Protein AF-A0A0C3NGX3-F1 (afdb_monomer_lite)

Radius of gyration: 18.32 Å; chains: 1; bounding box: 45×27×48 Å

Sequence (93 aa):
HFLYDQLNPHADIPGDHAQLDACSPFQGKVCVFNSAVVTYFAPSDQSGIKGMHRKIICVRPSWHGGPPWYDCMYVVKGGVEGDGFQSLMVARV

Organism: NCBI:txid870435

Secondary structure (DSSP, 8-state):
-HHHHHH-TT-SS-GGGS-GGGSPP--SPPPP-SEEEEEEE-TTS--SGGGEEEEEEEEESSSTTSS-EESEEEEE-SS--SSGGGGEEEEE-

pLDDT: mean 79.69, std 7.97, range [56.84, 89.12]

Structure (mmCIF, N/CA/C/O backbone):
data_AF-A0A0C3NGX3-F1
#
_entry.id   AF-A0A0C3NGX3-F1
#
loop_
_atom_site.group_PDB
_atom_site.id
_atom_site.type_symbol
_atom_site.label_atom_id
_atom_site.label_alt_id
_atom_site.label_comp_id
_atom_site.label_asym_id
_atom_site.label_entity_id
_atom_site.label_seq_id
_atom_site.pdbx_PDB_ins_code
_atom_site.Cartn_x
_atom_site.Cartn_y
_atom_site.Cartn_z
_atom_site.occupancy
_atom_site.B_iso_or_equiv
_atom_site.auth_seq_id
_atom_site.auth_comp_id
_atom_site.auth_asym_id
_atom_site.auth_atom_id
_atom_site.pdbx_PDB_model_num
ATOM 1 N N . HIS A 1 1 ? 10.570 2.403 -10.407 1.00 61.38 1 HIS A N 1
ATOM 2 C CA . HIS A 1 1 ? 11.149 1.109 -10.816 1.00 61.38 1 HIS A CA 1
ATOM 3 C C . HIS A 1 1 ? 11.611 0.258 -9.620 1.00 61.38 1 HIS A C 1
ATOM 5 O O . HIS A 1 1 ? 12.609 -0.447 -9.672 1.00 61.38 1 HIS A O 1
ATOM 11 N N . PHE A 1 2 ? 10.821 0.251 -8.543 1.00 71.44 2 PHE A N 1
ATOM 12 C CA . PHE A 1 2 ? 11.242 -0.202 -7.215 1.00 71.44 2 PHE A CA 1
ATOM 13 C C . PHE A 1 2 ? 11.809 -1.635 -7.145 1.00 71.44 2 PHE A C 1
ATOM 15 O O . PHE A 1 2 ? 12.845 -1.862 -6.531 1.00 71.44 2 PHE A O 1
ATOM 22 N N . LEU A 1 3 ? 11.162 -2.606 -7.798 1.00 76.06 3 LEU A N 1
ATOM 23 C CA . LEU A 1 3 ? 11.629 -3.999 -7.782 1.00 76.06 3 LEU A CA 1
ATOM 24 C C . LEU A 1 3 ? 12.965 -4.189 -8.514 1.00 76.06 3 LEU A C 1
ATOM 26 O O . LEU A 1 3 ? 13.741 -5.059 -8.133 1.00 76.06 3 LEU A O 1
ATOM 30 N N . TYR A 1 4 ? 13.245 -3.385 -9.544 1.00 82.25 4 TYR A N 1
ATOM 31 C CA . TYR A 1 4 ? 14.510 -3.457 -10.275 1.00 82.25 4 TYR A CA 1
ATOM 32 C C . TYR A 1 4 ? 15.682 -3.061 -9.374 1.00 82.25 4 TYR A C 1
ATOM 34 O O . TYR A 1 4 ? 16.684 -3.773 -9.343 1.00 82.25 4 TYR A O 1
ATOM 42 N N . ASP A 1 5 ? 15.517 -1.982 -8.603 1.00 81.94 5 ASP A N 1
ATOM 43 C CA . ASP A 1 5 ? 16.529 -1.486 -7.663 1.00 81.94 5 ASP A CA 1
ATOM 44 C C . ASP A 1 5 ? 16.811 -2.493 -6.543 1.00 81.94 5 ASP A C 1
ATOM 46 O O . ASP A 1 5 ? 17.959 -2.706 -6.164 1.00 81.94 5 ASP A O 1
ATOM 50 N N . GLN A 1 6 ? 15.771 -3.173 -6.047 1.00 79.06 6 GLN A N 1
ATOM 51 C CA . GLN A 1 6 ? 15.935 -4.213 -5.027 1.00 79.06 6 GLN A CA 1
ATOM 52 C C . GLN A 1 6 ? 16.628 -5.476 -5.556 1.00 79.06 6 GLN A C 1
ATOM 54 O O . GLN A 1 6 ? 17.376 -6.117 -4.820 1.00 79.06 6 GLN A O 1
ATOM 59 N N . LEU A 1 7 ? 16.361 -5.866 -6.807 1.00 80.69 7 LEU A N 1
ATOM 60 C CA . LEU A 1 7 ? 16.927 -7.080 -7.405 1.00 80.69 7 LEU A CA 1
ATOM 61 C C . LEU A 1 7 ? 18.339 -6.868 -7.965 1.00 80.69 7 LEU A C 1
ATOM 63 O O . LEU A 1 7 ? 19.082 -7.840 -8.096 1.00 80.69 7 LEU A O 1
ATOM 67 N N . ASN A 1 8 ? 18.718 -5.625 -8.275 1.00 84.00 8 ASN A N 1
ATOM 68 C CA . ASN A 1 8 ? 20.009 -5.282 -8.869 1.00 84.00 8 ASN A CA 1
ATOM 69 C C . ASN A 1 8 ? 20.715 -4.166 -8.070 1.00 84.00 8 ASN A C 1
ATOM 71 O O . ASN A 1 8 ? 20.938 -3.078 -8.602 1.00 84.00 8 ASN A O 1
ATOM 75 N N . PRO A 1 9 ? 21.128 -4.422 -6.813 1.00 82.81 9 PRO A N 1
ATOM 76 C CA . PRO A 1 9 ? 21.721 -3.402 -5.936 1.00 82.81 9 PRO A CA 1
ATOM 77 C C . PRO A 1 9 ? 23.076 -2.856 -6.421 1.00 82.81 9 PRO A C 1
ATOM 79 O O . PRO A 1 9 ? 23.582 -1.878 -5.879 1.00 82.81 9 PRO A O 1
ATOM 82 N N . HIS A 1 10 ? 23.682 -3.493 -7.425 1.00 86.31 10 HIS A N 1
ATOM 83 C CA . HIS A 1 10 ? 24.955 -3.095 -8.031 1.00 86.31 10 HIS A CA 1
ATOM 84 C C . HIS A 1 10 ? 24.809 -2.681 -9.498 1.00 86.31 10 HIS A C 1
ATOM 86 O O . HIS A 1 10 ? 25.807 -2.621 -10.211 1.00 86.31 10 HIS A O 1
ATOM 92 N N . ALA A 1 11 ? 23.585 -2.452 -9.981 1.00 84.00 11 ALA A N 1
ATOM 93 C CA . ALA A 1 11 ? 23.395 -1.959 -11.336 1.0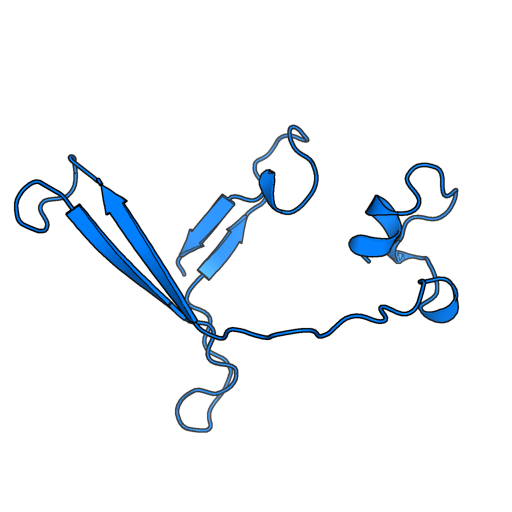0 84.00 11 ALA A CA 1
ATOM 94 C C . ALA A 1 11 ? 23.972 -0.544 -11.478 1.00 84.00 11 ALA A C 1
ATOM 96 O O . ALA A 1 11 ? 23.695 0.334 -10.663 1.00 84.00 11 ALA A O 1
ATOM 97 N N . ASP A 1 12 ? 24.711 -0.312 -12.564 1.00 84.75 12 ASP A N 1
ATOM 98 C CA . ASP A 1 12 ? 25.245 1.013 -12.914 1.00 84.75 12 ASP A CA 1
ATOM 99 C C . ASP A 1 12 ? 24.137 2.018 -13.274 1.00 84.75 12 ASP A C 1
ATOM 101 O O . ASP A 1 12 ? 24.349 3.230 -13.286 1.00 84.75 12 ASP A O 1
ATOM 105 N N . ILE A 1 13 ? 22.946 1.504 -13.594 1.00 85.75 13 ILE A N 1
ATOM 106 C CA . ILE A 1 13 ? 21.792 2.282 -14.028 1.00 85.75 13 ILE A CA 1
ATOM 107 C C . ILE A 1 13 ? 20.723 2.198 -12.933 1.00 85.75 13 ILE A C 1
ATOM 109 O O . ILE A 1 13 ? 20.300 1.086 -12.600 1.00 85.75 13 ILE A O 1
ATOM 113 N N . PRO A 1 14 ? 20.244 3.342 -12.408 1.00 81.19 14 PRO A N 1
ATOM 114 C CA . PRO A 1 14 ? 19.113 3.370 -11.494 1.00 81.19 14 PRO A CA 1
ATOM 115 C C . PRO A 1 14 ? 17.888 2.776 -12.171 1.00 81.19 14 PRO A C 1
ATOM 117 O O . PRO A 1 14 ? 17.674 2.978 -13.369 1.00 81.19 14 PRO A O 1
ATOM 120 N N . GLY A 1 15 ? 17.037 2.116 -11.402 1.00 80.31 15 GLY A N 1
ATOM 121 C CA . GLY A 1 15 ? 15.827 1.514 -11.911 1.00 80.31 15 GLY A CA 1
ATOM 122 C C . GLY A 1 15 ? 14.990 2.510 -12.698 1.00 80.31 15 GLY A C 1
ATOM 123 O O . GLY A 1 15 ? 14.577 2.191 -13.798 1.00 80.31 15 GLY A O 1
ATOM 124 N N . ASP A 1 16 ? 14.804 3.745 -12.239 1.00 81.00 16 ASP A N 1
ATOM 125 C CA . ASP A 1 16 ? 13.983 4.724 -12.973 1.00 81.00 16 ASP A CA 1
ATOM 126 C C . ASP A 1 16 ? 14.505 5.071 -14.391 1.00 81.00 16 ASP A C 1
ATOM 128 O O . ASP A 1 16 ? 13.768 5.653 -15.188 1.00 81.00 16 ASP A O 1
ATOM 132 N N . HIS A 1 17 ? 15.736 4.671 -14.731 1.00 81.88 17 HIS A N 1
ATOM 133 C CA . HIS A 1 17 ? 16.330 4.766 -16.069 1.00 81.88 17 HIS A CA 1
ATOM 134 C C . HIS A 1 17 ? 16.484 3.419 -16.791 1.00 81.88 17 HIS A C 1
ATOM 136 O O . HIS A 1 17 ? 16.855 3.397 -17.967 1.00 81.88 17 HIS A O 1
ATOM 142 N N . ALA A 1 18 ? 16.220 2.298 -16.123 1.00 81.69 18 ALA A N 1
ATOM 143 C CA . ALA A 1 18 ? 16.237 0.991 -16.755 1.00 81.69 18 ALA A CA 1
ATOM 144 C C . ALA A 1 18 ? 15.018 0.831 -17.678 1.00 81.69 18 ALA A C 1
ATOM 146 O O . ALA A 1 18 ? 13.923 1.314 -17.404 1.00 81.69 18 ALA A O 1
ATOM 147 N N . GLN A 1 19 ? 15.201 0.156 -18.812 1.00 81.81 19 GLN A N 1
ATOM 148 C CA . GLN A 1 19 ? 14.082 -0.160 -19.697 1.00 81.81 19 GLN A CA 1
ATOM 149 C C . GLN A 1 19 ? 13.237 -1.289 -19.091 1.00 81.81 19 GLN A C 1
ATOM 151 O O . GLN A 1 19 ? 13.765 -2.185 -18.431 1.00 81.81 19 GLN A O 1
ATOM 156 N N . LEU A 1 20 ? 11.926 -1.283 -19.354 1.00 79.38 20 LEU A N 1
ATOM 157 C CA . LEU A 1 20 ? 11.011 -2.349 -18.916 1.00 79.38 20 LEU A CA 1
ATOM 158 C C . LEU A 1 20 ? 11.463 -3.737 -19.395 1.00 79.38 20 LEU A C 1
ATOM 160 O O . LEU A 1 20 ? 11.300 -4.706 -18.664 1.00 79.38 20 LEU A O 1
ATOM 164 N N . ASP A 1 21 ? 12.099 -3.818 -20.564 1.00 80.44 21 ASP A N 1
ATOM 165 C CA . ASP A 1 21 ? 12.641 -5.063 -21.124 1.00 80.44 21 ASP A CA 1
ATOM 166 C C . ASP A 1 21 ? 13.832 -5.619 -20.322 1.00 80.44 21 ASP A C 1
ATOM 168 O O . ASP A 1 21 ? 14.107 -6.816 -20.360 1.00 80.44 21 ASP A O 1
ATOM 172 N N . ALA A 1 22 ? 14.533 -4.759 -19.573 1.00 76.50 22 ALA A N 1
ATOM 173 C CA . ALA A 1 22 ? 15.594 -5.158 -18.650 1.00 76.50 22 ALA A CA 1
ATOM 174 C C . ALA A 1 22 ? 15.041 -5.621 -17.290 1.00 76.50 22 ALA A C 1
ATOM 176 O O . ALA A 1 22 ? 15.774 -6.201 -16.487 1.00 76.50 22 ALA A O 1
ATOM 177 N N . CYS A 1 23 ? 13.756 -5.379 -17.011 1.00 76.81 23 CYS A N 1
ATOM 178 C CA . CYS A 1 23 ? 13.103 -5.898 -15.818 1.00 76.81 23 CYS A CA 1
ATOM 179 C C . CYS A 1 23 ? 12.720 -7.359 -16.035 1.00 76.81 23 CYS A C 1
ATOM 181 O O . CYS A 1 23 ? 12.109 -7.723 -17.040 1.00 76.81 23 CYS A O 1
ATOM 183 N N . SER A 1 24 ? 13.030 -8.209 -15.060 1.00 74.19 24 SER A N 1
ATOM 184 C CA . SER A 1 24 ? 12.586 -9.596 -15.107 1.00 74.19 24 SER A CA 1
ATOM 185 C C . SER A 1 24 ? 11.050 -9.660 -15.073 1.00 74.19 24 SER A C 1
ATOM 187 O O . SER A 1 24 ? 10.415 -8.993 -14.247 1.00 74.19 24 SER A O 1
ATOM 189 N N . PRO A 1 25 ? 10.412 -10.452 -15.956 1.00 76.25 25 PRO A N 1
ATOM 190 C CA . PRO A 1 25 ? 8.968 -10.608 -15.925 1.00 76.25 25 PRO A CA 1
ATOM 191 C C . PRO A 1 25 ? 8.562 -11.313 -14.630 1.00 76.25 25 PRO A C 1
ATOM 193 O O . PRO A 1 25 ? 9.061 -12.391 -14.299 1.00 76.25 25 PRO A O 1
ATOM 196 N N . PHE A 1 26 ? 7.627 -10.719 -13.891 1.00 79.69 26 PHE A N 1
ATOM 197 C CA . PHE A 1 26 ? 7.080 -11.335 -12.689 1.00 79.69 26 PHE A CA 1
ATOM 198 C C . PHE A 1 26 ? 6.140 -12.489 -13.071 1.00 79.69 26 PHE A C 1
ATOM 200 O O . PHE A 1 26 ? 5.089 -12.266 -13.666 1.00 79.69 26 PHE A O 1
ATOM 207 N N . GLN A 1 27 ? 6.500 -13.726 -12.714 1.00 81.06 27 GLN A N 1
ATOM 208 C CA . GLN A 1 27 ? 5.727 -14.938 -13.048 1.00 81.06 27 GLN A CA 1
ATOM 209 C C . GLN A 1 27 ? 4.742 -15.381 -11.944 1.00 81.06 27 GLN A C 1
ATOM 211 O O . GLN A 1 27 ? 4.241 -16.505 -11.959 1.00 81.06 27 GLN A O 1
ATOM 216 N N . GLY A 1 28 ? 4.454 -14.519 -10.965 1.00 84.19 28 GLY A N 1
ATOM 217 C CA . GLY A 1 28 ? 3.534 -14.815 -9.863 1.00 84.19 28 GLY A CA 1
ATOM 218 C C . GLY A 1 28 ? 2.106 -14.313 -10.092 1.00 84.19 28 GLY A C 1
ATOM 219 O O . GLY A 1 28 ? 1.829 -13.506 -10.977 1.00 84.19 28 GLY A O 1
ATOM 220 N N . LYS A 1 29 ? 1.177 -14.751 -9.235 1.00 87.56 29 LYS A N 1
ATOM 221 C CA . LYS A 1 29 ? -0.168 -14.162 -9.171 1.00 87.56 29 LYS A CA 1
ATOM 222 C C . LYS A 1 29 ? -0.111 -12.848 -8.398 1.00 87.56 29 LYS A C 1
ATOM 224 O O . LYS A 1 29 ? 0.307 -12.836 -7.243 1.00 87.56 29 LYS A O 1
ATOM 229 N N . VAL A 1 30 ? -0.571 -11.765 -9.020 1.00 85.12 30 VAL A N 1
ATOM 230 C CA . VAL A 1 30 ? -0.772 -10.480 -8.343 1.00 85.12 30 VAL A CA 1
ATOM 231 C C . VAL A 1 30 ? -2.214 -10.410 -7.858 1.00 85.12 30 VAL A C 1
ATOM 233 O O . VAL A 1 30 ? -3.149 -10.453 -8.656 1.00 85.12 30 VAL A O 1
ATOM 236 N N . CYS A 1 31 ? -2.393 -10.299 -6.546 1.00 84.94 31 CYS A N 1
ATOM 237 C CA . CYS A 1 31 ? -3.693 -10.053 -5.934 1.00 84.94 31 CYS A CA 1
ATOM 238 C C . CYS A 1 31 ? -3.776 -8.580 -5.534 1.00 84.94 31 CYS A C 1
ATOM 240 O O . CYS A 1 31 ? -2.940 -8.101 -4.770 1.00 84.94 31 CYS A O 1
ATOM 242 N N . VAL A 1 32 ? -4.788 -7.870 -6.030 1.00 84.31 32 VAL A N 1
ATOM 243 C CA . VAL A 1 32 ? -5.026 -6.464 -5.686 1.00 84.31 32 VAL A CA 1
ATOM 244 C C . VAL A 1 32 ? -6.148 -6.392 -4.659 1.00 84.31 32 VAL A C 1
ATOM 246 O O . VAL A 1 32 ? -7.268 -6.831 -4.921 1.00 84.31 32 VAL A O 1
ATOM 249 N N . PHE A 1 33 ? -5.850 -5.820 -3.495 1.00 85.81 33 PHE A N 1
ATOM 250 C CA . PHE A 1 33 ? -6.825 -5.581 -2.438 1.00 85.81 33 PHE A CA 1
ATOM 251 C C . PHE A 1 33 ? -7.073 -4.082 -2.307 1.00 85.81 33 PHE A C 1
ATOM 253 O O . PHE A 1 33 ? -6.204 -3.320 -1.900 1.00 85.81 33 PHE A O 1
ATOM 260 N N . ASN A 1 34 ? -8.296 -3.677 -2.629 1.00 87.25 34 ASN A N 1
ATOM 261 C CA . ASN A 1 34 ? -8.743 -2.283 -2.583 1.00 87.25 34 ASN A CA 1
ATOM 262 C C . ASN A 1 34 ? -9.157 -1.831 -1.174 1.00 87.25 34 ASN A C 1
ATOM 264 O O . ASN A 1 34 ? -9.606 -0.706 -0.972 1.00 87.25 34 ASN A O 1
ATOM 268 N N . SER A 1 35 ? -9.044 -2.711 -0.184 1.00 85.81 35 SER A N 1
ATOM 269 C CA . SER A 1 35 ? -9.301 -2.371 1.206 1.00 85.81 35 SER A CA 1
ATOM 270 C C . SER A 1 35 ? -8.543 -3.293 2.144 1.00 85.81 35 SER A C 1
ATOM 272 O O . SER A 1 35 ? -8.435 -4.490 1.877 1.00 85.81 35 SER A O 1
ATOM 274 N N . ALA A 1 36 ? -8.112 -2.755 3.277 1.00 86.81 36 ALA A N 1
ATOM 275 C CA . ALA A 1 36 ? -7.537 -3.496 4.387 1.00 86.81 36 ALA A CA 1
ATOM 276 C C . ALA A 1 36 ? -8.219 -3.082 5.695 1.00 86.81 36 ALA A C 1
ATOM 278 O O . ALA A 1 36 ? -8.649 -1.941 5.854 1.00 86.81 36 ALA A O 1
ATOM 279 N N . VAL A 1 37 ? -8.319 -4.006 6.649 1.00 88.75 37 VAL A N 1
ATOM 280 C CA . VAL A 1 37 ? -8.832 -3.716 7.993 1.00 88.75 37 VAL A CA 1
ATOM 281 C C . VAL A 1 37 ? -7.678 -3.828 8.975 1.00 88.75 37 VAL A C 1
ATOM 283 O O . VAL A 1 37 ? -6.983 -4.839 8.999 1.00 88.75 37 VAL A O 1
ATOM 286 N N . VAL A 1 38 ? -7.486 -2.794 9.788 1.00 85.00 38 VAL A N 1
ATOM 287 C CA . VAL A 1 38 ? -6.455 -2.740 10.824 1.00 85.00 38 VAL A CA 1
ATOM 288 C C . VAL A 1 38 ? -7.131 -2.640 12.180 1.00 85.00 38 VAL A C 1
ATOM 290 O O . VAL A 1 38 ? -8.011 -1.803 12.396 1.00 85.00 38 VAL A O 1
ATOM 293 N N . THR A 1 39 ? -6.702 -3.486 13.108 1.00 87.56 39 THR A N 1
ATOM 294 C CA . THR A 1 39 ? -7.104 -3.424 14.511 1.00 87.56 39 THR A CA 1
ATOM 295 C C . THR A 1 39 ? -5.888 -3.037 15.337 1.00 87.56 39 THR A C 1
ATOM 297 O O . THR A 1 39 ? -4.849 -3.682 15.232 1.00 87.56 39 THR A O 1
ATOM 300 N N . TYR A 1 40 ? -6.000 -1.968 16.121 1.00 84.06 40 TYR A N 1
ATOM 301 C CA . TYR A 1 40 ? -4.897 -1.445 16.924 1.00 84.06 40 TYR A CA 1
ATOM 302 C C . TYR A 1 40 ? -5.390 -0.937 18.275 1.00 84.06 40 TYR A C 1
ATOM 304 O O . TYR A 1 40 ? -6.549 -0.561 18.439 1.00 84.06 40 TYR A O 1
ATOM 312 N N . PHE A 1 41 ? -4.487 -0.925 19.248 1.00 84.31 41 PHE A N 1
ATOM 313 C CA . PHE A 1 41 ? -4.743 -0.406 20.581 1.00 84.31 41 PHE A CA 1
ATOM 314 C C . PHE A 1 41 ? -4.207 1.022 20.676 1.00 84.31 41 PHE A C 1
ATOM 316 O O . PHE A 1 41 ? -3.011 1.239 20.487 1.00 84.31 41 PHE A O 1
ATOM 323 N N . ALA A 1 42 ? -5.079 1.988 20.956 1.00 84.56 42 ALA A N 1
ATOM 324 C CA . ALA A 1 42 ? -4.693 3.376 21.188 1.00 84.56 42 ALA A CA 1
ATOM 325 C C . ALA A 1 42 ? -5.283 3.829 22.528 1.00 84.56 42 ALA A C 1
ATOM 327 O O . ALA A 1 42 ? -6.437 4.259 22.575 1.00 84.56 42 ALA A O 1
ATOM 328 N N . PRO A 1 43 ? -4.507 3.712 23.623 1.00 74.50 43 PRO A N 1
ATOM 329 C CA . PRO A 1 43 ? -4.986 4.008 24.971 1.00 74.50 43 PRO A CA 1
ATOM 330 C C . PRO A 1 43 ? -5.245 5.502 25.209 1.00 74.50 43 PRO A C 1
ATOM 332 O O . PRO A 1 43 ? -5.949 5.850 26.152 1.00 74.50 43 PRO A O 1
ATOM 335 N N . SER A 1 44 ? -4.691 6.378 24.367 1.00 74.62 44 SER A N 1
ATOM 336 C CA . SER A 1 44 ? -4.943 7.823 24.387 1.00 74.62 44 SER A CA 1
ATOM 337 C C . SER A 1 44 ? -6.303 8.210 23.811 1.00 74.62 44 SER A C 1
ATOM 339 O O . SER A 1 44 ? -6.850 9.247 24.180 1.00 74.62 44 SER A O 1
ATOM 341 N N . ASP A 1 45 ? -6.843 7.398 22.904 1.00 73.75 45 ASP A N 1
ATOM 342 C CA . ASP A 1 45 ? -8.068 7.721 22.188 1.00 73.75 45 ASP A CA 1
ATOM 343 C C . ASP A 1 45 ? -9.255 7.120 22.939 1.00 73.75 45 ASP A C 1
ATOM 345 O O . ASP A 1 45 ? -9.327 5.908 23.159 1.00 73.75 45 ASP A O 1
ATOM 349 N N . GLN A 1 46 ? -10.220 7.965 23.309 1.00 62.34 46 GLN A N 1
ATOM 350 C CA . GLN A 1 46 ? -11.483 7.531 23.907 1.00 62.34 46 GLN A CA 1
ATOM 351 C C 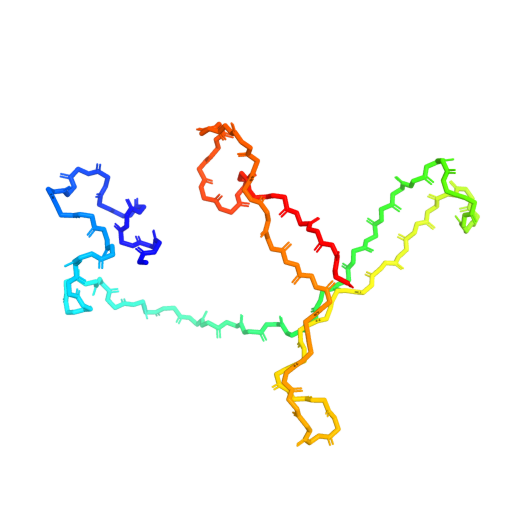. GLN A 1 46 ? -12.352 6.828 22.852 1.00 62.34 46 GLN A C 1
ATOM 353 O O . GLN A 1 46 ? -13.320 7.389 22.346 1.00 62.34 46 GLN A O 1
ATOM 358 N N . SER A 1 47 ? -12.015 5.595 22.478 1.00 61.47 47 SER A N 1
ATOM 359 C CA . SER A 1 47 ? -12.925 4.748 21.707 1.00 61.47 47 SER A CA 1
ATOM 360 C C . SER A 1 47 ? -12.828 3.275 22.104 1.00 61.47 47 SER A C 1
ATOM 362 O O . SER A 1 47 ? -11.753 2.737 22.370 1.00 61.47 47 SER A O 1
ATOM 364 N N . GLY A 1 48 ? -14.002 2.640 22.164 1.00 61.69 48 GLY A N 1
ATOM 365 C CA . GLY A 1 48 ? -14.186 1.228 22.486 1.00 61.69 48 GLY A CA 1
ATOM 366 C C . GLY A 1 48 ? -14.009 0.862 23.964 1.00 61.69 48 GLY A C 1
ATOM 367 O O . GLY A 1 48 ? -13.454 1.598 24.779 1.00 61.69 48 GLY A O 1
ATOM 368 N N . ILE A 1 49 ? -14.467 -0.341 24.317 1.00 63.41 49 ILE A N 1
ATOM 369 C CA . ILE A 1 49 ? -14.161 -0.967 25.607 1.00 63.41 49 ILE A CA 1
ATOM 370 C C . ILE A 1 49 ? -12.647 -1.222 25.640 1.00 63.41 49 ILE A C 1
ATOM 372 O O . ILE A 1 49 ? -12.125 -1.958 24.805 1.00 63.41 49 ILE A O 1
ATOM 376 N N . LYS A 1 50 ? -11.954 -0.615 26.611 1.00 72.94 50 LYS A N 1
ATOM 377 C CA . LYS A 1 50 ? -10.501 -0.715 26.841 1.00 72.94 50 LYS A CA 1
ATOM 378 C C . LYS A 1 50 ? -9.580 -0.039 25.803 1.00 7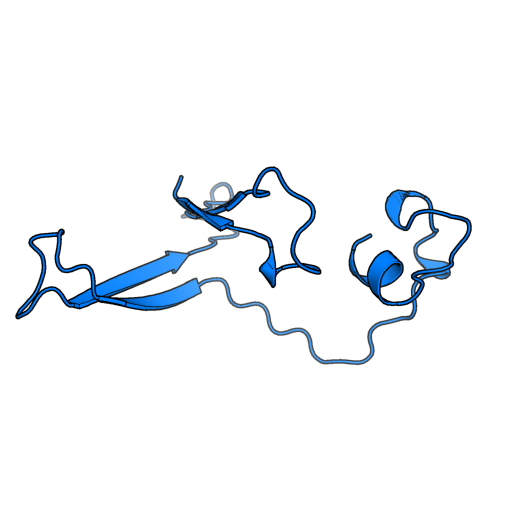2.94 50 LYS A C 1
ATOM 380 O O . LYS A 1 50 ? -8.392 -0.282 25.894 1.00 72.94 50 LYS A O 1
ATOM 385 N N . GLY A 1 51 ? -10.034 0.812 24.874 1.00 77.31 51 GLY A N 1
ATOM 386 C CA . GLY A 1 51 ? -9.113 1.535 23.960 1.00 77.31 51 GLY A CA 1
ATOM 387 C C . GLY A 1 51 ? -8.672 0.752 22.710 1.00 77.31 51 GLY A C 1
ATOM 388 O O . GLY A 1 51 ? -7.623 1.032 22.127 1.00 77.31 51 GLY A O 1
ATOM 389 N N . MET A 1 52 ? -9.450 -0.261 22.309 1.00 86.88 52 MET A N 1
ATOM 390 C CA . MET A 1 52 ? -9.250 -1.017 21.067 1.00 86.88 52 MET A CA 1
ATOM 391 C C . MET A 1 52 ? -9.989 -0.353 19.900 1.00 86.88 52 MET A C 1
ATOM 393 O O . MET A 1 52 ? -11.186 -0.082 19.993 1.00 86.88 52 MET A O 1
ATOM 397 N N . HIS A 1 53 ? -9.304 -0.187 18.770 1.00 84.31 53 HIS A N 1
ATOM 398 C CA . HIS A 1 53 ? -9.819 0.477 17.575 1.00 84.31 53 HIS A CA 1
ATOM 399 C C . HIS A 1 53 ? -9.786 -0.457 16.374 1.00 84.31 53 HIS A C 1
ATOM 401 O O . HIS A 1 53 ? -8.872 -1.266 16.209 1.00 84.31 53 HIS A O 1
ATOM 407 N N . ARG A 1 54 ? -10.782 -0.320 15.498 1.00 86.00 54 ARG A N 1
ATOM 408 C CA . ARG A 1 54 ? -10.822 -0.987 14.195 1.00 86.00 54 ARG A CA 1
ATOM 409 C C . ARG A 1 54 ? -11.002 0.065 13.116 1.00 86.00 54 ARG A C 1
ATOM 411 O O . ARG A 1 54 ? -11.997 0.784 13.116 1.00 86.00 54 ARG A O 1
ATOM 418 N N . LYS A 1 55 ? -10.066 0.118 12.177 1.00 84.62 55 LYS A N 1
ATOM 419 C CA . LYS A 1 55 ? -10.086 1.041 11.047 1.00 84.62 55 LYS A CA 1
ATOM 420 C C . LYS A 1 55 ? -10.092 0.263 9.743 1.00 84.62 55 LYS A C 1
ATOM 422 O O . LYS A 1 55 ? -9.442 -0.771 9.628 1.00 84.62 55 LYS A O 1
ATOM 427 N N . ILE A 1 56 ? -10.838 0.771 8.773 1.00 87.25 56 ILE A N 1
ATOM 428 C CA . ILE A 1 56 ? -10.809 0.280 7.400 1.00 87.25 56 ILE A CA 1
ATOM 429 C C . ILE A 1 56 ? -10.024 1.309 6.593 1.00 87.25 56 ILE A C 1
ATOM 431 O O . ILE A 1 56 ? -10.289 2.502 6.715 1.00 87.25 56 ILE A O 1
ATOM 435 N N . ILE A 1 57 ? -9.044 0.828 5.840 1.00 86.75 57 ILE A N 1
ATOM 436 C CA . ILE A 1 57 ? -8.254 1.569 4.861 1.00 86.75 57 ILE A CA 1
ATOM 437 C C . ILE A 1 57 ? -8.787 1.148 3.495 1.00 86.75 57 ILE A C 1
ATOM 439 O O . ILE A 1 57 ? -8.924 -0.049 3.241 1.00 86.75 57 ILE A O 1
ATOM 443 N N . CYS A 1 58 ? -9.148 2.099 2.647 1.00 84.62 58 CYS A N 1
ATOM 444 C CA . CYS A 1 58 ? -9.800 1.889 1.364 1.00 84.62 58 CYS A CA 1
ATOM 445 C C . CYS A 1 58 ? -9.125 2.695 0.255 1.00 84.62 58 CYS A C 1
ATOM 447 O O . CYS A 1 58 ? -9.017 3.919 0.293 1.00 84.62 58 CYS A O 1
ATOM 449 N N . VAL A 1 59 ? -8.809 1.982 -0.816 1.00 88.00 59 VAL A N 1
ATOM 450 C CA . VAL A 1 59 ? -8.478 2.533 -2.121 1.00 88.00 59 VAL A CA 1
ATOM 451 C C . VAL A 1 59 ? -9.641 2.200 -3.041 1.00 88.00 59 VAL A C 1
ATOM 453 O O . VAL A 1 59 ? -9.868 1.043 -3.374 1.00 88.00 59 VAL A O 1
ATOM 456 N N . ARG A 1 60 ? -10.426 3.198 -3.439 1.00 87.69 60 ARG A N 1
ATOM 457 C CA . ARG A 1 60 ? -11.517 3.036 -4.405 1.00 87.69 60 ARG A CA 1
ATOM 458 C C . ARG A 1 60 ? -11.012 3.500 -5.772 1.00 87.69 60 ARG A C 1
ATOM 460 O O . ARG A 1 60 ? -10.914 4.705 -5.973 1.00 87.69 60 ARG A O 1
ATOM 467 N N . PRO A 1 61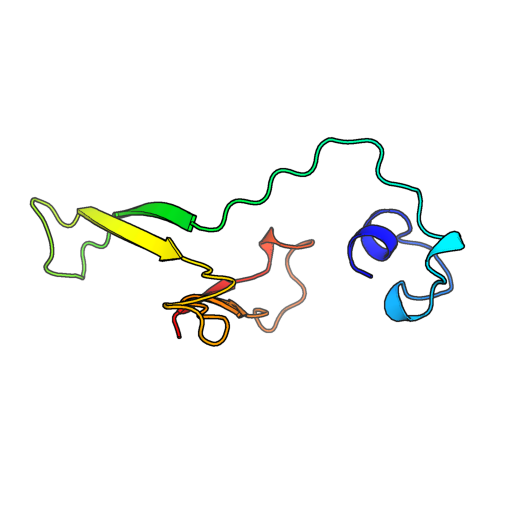 ? -10.749 2.601 -6.736 1.00 84.56 61 PRO A N 1
ATOM 468 C CA . PRO A 1 61 ? -10.339 3.009 -8.083 1.00 84.56 61 PRO A CA 1
ATOM 469 C C . PRO A 1 61 ? -11.419 3.823 -8.812 1.00 84.56 61 PRO A C 1
ATOM 471 O O . PRO A 1 61 ? -11.113 4.618 -9.690 1.00 84.56 61 PRO A O 1
ATOM 474 N N . SER A 1 62 ? -12.685 3.642 -8.431 1.00 87.25 62 SER A N 1
ATOM 475 C CA . SER A 1 62 ? -13.798 4.505 -8.815 1.00 87.25 62 SER A CA 1
ATOM 476 C C . SER A 1 62 ? -14.796 4.587 -7.663 1.00 87.25 62 SER A C 1
ATOM 478 O O . SER A 1 62 ? -15.120 3.573 -7.034 1.00 87.25 62 SER A O 1
ATOM 480 N N . TRP A 1 63 ? -15.275 5.797 -7.375 1.00 83.94 63 TRP A N 1
ATOM 481 C CA . TRP A 1 63 ? -16.270 6.059 -6.338 1.00 83.94 63 TRP A CA 1
ATOM 482 C C . TRP A 1 63 ? -17.538 6.647 -6.958 1.00 83.94 63 TRP A C 1
ATOM 484 O O . TRP A 1 63 ? -17.494 7.720 -7.549 1.00 83.94 63 TRP A O 1
ATOM 494 N N . HIS A 1 64 ? -18.663 5.926 -6.865 1.00 85.69 64 HIS A N 1
ATOM 495 C CA . HIS A 1 64 ? -19.938 6.276 -7.519 1.00 85.69 64 HIS A CA 1
ATOM 496 C C . HIS A 1 64 ? -19.823 6.580 -9.029 1.00 85.69 64 HIS A C 1
ATOM 498 O O . HIS A 1 64 ? -20.483 7.481 -9.537 1.00 85.69 64 HIS A O 1
ATOM 504 N N . GLY A 1 65 ? -18.968 5.847 -9.753 1.00 87.12 65 GLY A N 1
ATOM 505 C CA . GLY A 1 65 ? -18.697 6.105 -11.176 1.00 87.12 65 GLY A CA 1
ATOM 506 C C . GLY A 1 65 ? -17.841 7.351 -11.431 1.00 87.12 65 GLY A C 1
ATOM 507 O O . GLY A 1 65 ? -17.608 7.719 -12.578 1.00 87.12 65 GLY A O 1
ATOM 508 N N . GLY A 1 66 ? -17.376 7.997 -10.365 1.00 89.00 66 GLY A N 1
ATOM 509 C CA . GLY A 1 66 ? -16.485 9.140 -10.387 1.00 89.00 66 GLY A CA 1
ATOM 510 C C . GLY A 1 66 ? -15.010 8.756 -10.228 1.00 89.00 66 GLY A C 1
ATOM 511 O O . GLY A 1 66 ? -14.646 7.576 -10.358 1.00 89.00 66 GLY A O 1
ATOM 512 N N . PRO A 1 67 ? -14.157 9.759 -9.951 1.00 89.12 67 PRO A N 1
ATOM 513 C CA . PRO A 1 67 ? -12.715 9.585 -9.867 1.00 89.12 67 PRO A CA 1
ATOM 514 C C . PRO A 1 67 ? -12.301 8.658 -8.712 1.00 89.12 67 PRO A C 1
ATOM 516 O O . PRO A 1 67 ? -13.099 8.388 -7.805 1.00 89.12 67 PRO A O 1
ATOM 519 N N . PRO A 1 68 ? -11.047 8.173 -8.731 1.00 88.12 68 PRO A N 1
ATOM 520 C CA . PRO A 1 68 ? -10.506 7.395 -7.633 1.00 88.12 68 PRO A CA 1
ATOM 521 C C . PRO A 1 68 ? -10.558 8.164 -6.310 1.00 88.12 68 PRO A C 1
ATOM 523 O O . PRO A 1 68 ? -10.314 9.370 -6.264 1.00 88.12 68 PRO A O 1
ATOM 526 N N . TRP A 1 69 ? -10.826 7.444 -5.226 1.00 86.56 69 TRP A N 1
ATOM 527 C CA . TRP A 1 69 ? -10.757 7.964 -3.868 1.00 86.56 69 TRP A CA 1
ATOM 528 C C . TRP A 1 69 ? -9.774 7.127 -3.053 1.00 86.56 69 TRP A C 1
ATOM 530 O O . TRP A 1 69 ? -9.928 5.910 -2.932 1.00 86.56 69 TRP A O 1
ATOM 540 N N . TYR A 1 70 ? -8.758 7.789 -2.508 1.00 86.75 70 TYR A N 1
ATOM 541 C CA . TYR A 1 70 ? -7.711 7.182 -1.694 1.00 86.75 70 TYR A CA 1
ATOM 542 C C . TYR A 1 70 ? -7.813 7.750 -0.280 1.00 86.75 70 TYR A C 1
ATOM 544 O O . TYR A 1 70 ? -7.802 8.969 -0.116 1.00 86.75 70 TYR A O 1
ATOM 552 N N . ASP A 1 71 ? -7.916 6.888 0.733 1.00 84.50 71 ASP A N 1
ATOM 553 C CA . ASP A 1 71 ? -7.984 7.320 2.136 1.00 84.50 71 ASP A CA 1
ATOM 554 C C . ASP A 1 71 ? -6.631 7.278 2.866 1.00 84.50 71 ASP A C 1
ATOM 556 O O . ASP A 1 71 ? -6.530 7.681 4.027 1.00 84.50 71 ASP A O 1
ATOM 560 N N . CYS A 1 72 ? -5.576 6.809 2.198 1.00 80.88 72 CYS A N 1
ATOM 561 C CA . CYS A 1 72 ? -4.237 6.721 2.759 1.00 80.88 72 CYS A CA 1
ATOM 562 C C . CYS A 1 72 ? -3.152 7.020 1.723 1.00 80.88 72 CYS A C 1
ATOM 564 O O . CYS A 1 72 ? -3.329 6.787 0.527 1.00 80.88 72 CYS A O 1
ATOM 566 N N . MET A 1 73 ? -2.000 7.470 2.208 1.00 82.62 73 MET A N 1
ATOM 567 C CA . MET A 1 73 ? -0.793 7.701 1.420 1.00 82.62 73 MET A CA 1
ATOM 568 C C . MET A 1 73 ? 0.442 7.199 2.172 1.00 82.62 73 MET A C 1
ATOM 570 O O . MET A 1 73 ? 0.481 7.233 3.404 1.00 82.62 73 MET A O 1
ATOM 574 N N . TYR A 1 74 ? 1.458 6.751 1.435 1.00 82.00 74 TYR A N 1
ATOM 575 C CA . TYR A 1 74 ? 2.765 6.444 2.013 1.00 82.00 74 TYR A CA 1
ATOM 576 C C . TYR A 1 74 ? 3.601 7.718 2.154 1.00 82.00 74 TYR A C 1
ATOM 578 O O . TYR A 1 74 ? 3.614 8.564 1.262 1.00 82.00 74 TYR A O 1
ATOM 586 N N . VAL A 1 75 ? 4.313 7.838 3.270 1.00 83.88 75 VAL A N 1
ATOM 587 C CA . VAL A 1 75 ? 5.186 8.964 3.596 1.00 83.88 75 VAL A CA 1
ATOM 588 C C . VAL A 1 75 ? 6.579 8.430 3.885 1.00 83.88 75 VAL A C 1
ATOM 590 O O . VAL A 1 75 ? 6.758 7.534 4.710 1.00 83.88 75 VAL A O 1
ATOM 593 N N . VAL A 1 76 ? 7.573 8.998 3.212 1.00 82.50 76 VAL A N 1
ATOM 594 C CA . VAL A 1 76 ? 8.979 8.684 3.460 1.00 82.50 76 VAL A CA 1
ATOM 595 C C . VAL A 1 76 ? 9.387 9.338 4.779 1.00 82.50 76 VAL A C 1
ATOM 597 O O . VAL A 1 76 ? 9.316 10.560 4.924 1.00 82.50 76 VAL A O 1
ATOM 600 N N . LYS A 1 77 ? 9.804 8.532 5.759 1.00 74.69 77 LYS A N 1
ATOM 601 C CA . LYS A 1 77 ? 10.449 9.053 6.968 1.00 74.69 77 LYS A CA 1
ATOM 602 C C . LYS A 1 77 ? 11.802 9.630 6.542 1.00 74.69 77 LYS A C 1
ATOM 604 O O . LYS A 1 77 ? 12.501 8.989 5.772 1.00 74.69 77 LYS A O 1
ATOM 609 N N . GLY A 1 78 ? 12.167 10.827 7.004 1.00 62.88 78 GLY A N 1
ATOM 610 C CA . GLY A 1 78 ? 13.352 11.583 6.552 1.00 62.88 78 GLY A CA 1
ATOM 611 C C . GLY A 1 78 ? 14.735 10.982 6.870 1.00 62.88 78 GLY A C 1
ATOM 612 O O . GLY A 1 78 ? 15.660 11.731 7.158 1.00 62.88 78 GLY A O 1
ATOM 613 N N . GLY A 1 79 ? 14.889 9.658 6.846 1.00 63.38 79 GLY A N 1
ATOM 614 C CA . GLY A 1 79 ? 16.147 8.941 7.006 1.00 63.38 79 GLY A CA 1
ATOM 615 C C . GLY A 1 79 ? 16.108 7.610 6.254 1.00 63.38 79 GLY A C 1
ATOM 616 O O . GLY A 1 79 ? 15.074 6.949 6.202 1.00 63.38 79 GLY A O 1
ATOM 617 N N . VAL A 1 80 ? 17.250 7.225 5.686 1.00 56.84 80 VAL A N 1
ATOM 618 C CA . VAL A 1 80 ? 17.461 6.024 4.850 1.00 56.84 80 VAL A CA 1
ATOM 619 C C . VAL A 1 80 ? 17.553 4.742 5.697 1.00 56.84 80 VAL A C 1
ATOM 621 O O . VAL A 1 80 ? 18.256 3.800 5.352 1.00 56.84 80 VAL A O 1
ATOM 624 N N . GLU A 1 81 ? 16.906 4.704 6.861 1.00 59.91 81 GLU A N 1
ATOM 625 C CA . GLU A 1 81 ? 16.973 3.544 7.750 1.00 59.91 81 GLU A CA 1
ATOM 626 C C . GLU A 1 81 ? 15.752 2.651 7.531 1.00 59.91 81 GLU A C 1
ATOM 628 O O . GLU A 1 81 ? 14.727 2.763 8.204 1.00 59.91 81 GLU A O 1
ATOM 633 N N . GLY A 1 82 ? 15.875 1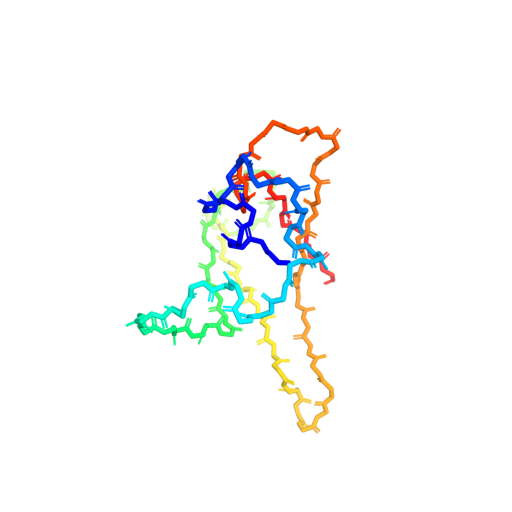.780 6.529 1.00 61.12 82 GLY A N 1
ATOM 634 C CA . GLY A 1 82 ? 14.965 0.671 6.264 1.00 61.12 82 GLY A CA 1
ATOM 635 C C . GLY A 1 82 ? 14.770 0.417 4.771 1.00 61.12 82 GLY A C 1
ATOM 636 O O . GLY A 1 82 ? 14.527 1.341 3.991 1.00 61.12 82 GLY A O 1
ATOM 637 N N . ASP A 1 83 ? 14.827 -0.854 4.384 1.00 66.06 83 ASP A N 1
ATOM 638 C CA . ASP A 1 83 ? 14.670 -1.252 2.990 1.00 66.06 83 ASP A CA 1
ATOM 639 C C . ASP A 1 83 ? 13.191 -1.347 2.600 1.00 66.06 83 ASP A C 1
ATOM 641 O O . ASP A 1 83 ? 12.374 -2.043 3.215 1.00 66.06 83 ASP A O 1
ATOM 645 N N . GLY A 1 84 ? 12.842 -0.666 1.513 1.00 68.62 84 GLY A N 1
ATOM 646 C CA . GLY A 1 84 ? 11.555 -0.824 0.851 1.00 68.62 84 GLY A CA 1
ATOM 647 C C . GLY A 1 84 ? 10.342 -0.337 1.638 1.00 68.62 84 GLY A C 1
ATOM 648 O O . GLY A 1 84 ? 10.398 0.647 2.363 1.00 68.62 84 GLY A O 1
ATOM 649 N N . PHE A 1 85 ? 9.204 -1.021 1.488 1.00 71.19 85 PHE A N 1
ATOM 650 C CA . PHE A 1 85 ? 7.940 -0.616 2.124 1.00 71.19 85 PHE A CA 1
ATOM 651 C C . PHE A 1 85 ? 8.003 -0.535 3.657 1.00 71.19 85 PHE A C 1
ATOM 653 O O . PHE A 1 85 ? 7.157 0.119 4.259 1.00 71.19 85 PHE A O 1
ATOM 660 N N . GLN A 1 86 ? 8.989 -1.176 4.292 1.00 73.00 86 GLN A N 1
ATOM 661 C CA . GLN A 1 86 ? 9.142 -1.173 5.748 1.00 73.00 86 GLN A CA 1
ATOM 662 C C . GLN A 1 86 ? 9.612 0.181 6.299 1.00 73.00 86 GLN A C 1
ATOM 664 O O . GLN A 1 86 ? 9.352 0.475 7.464 1.00 73.00 86 GLN A O 1
ATOM 669 N N . SER A 1 87 ? 10.259 1.019 5.483 1.00 76.75 87 SER A N 1
ATOM 670 C CA . SER A 1 87 ? 10.652 2.379 5.882 1.00 76.75 87 SER A CA 1
ATOM 671 C C . SER A 1 87 ? 9.560 3.425 5.654 1.00 76.75 87 SER A C 1
ATOM 673 O O . SER A 1 87 ? 9.690 4.569 6.102 1.00 76.75 87 SER A O 1
ATOM 675 N N . LEU A 1 88 ? 8.461 3.049 4.994 1.00 81.31 88 LEU A N 1
ATOM 676 C CA . LEU A 1 88 ? 7.359 3.956 4.706 1.00 81.31 88 LEU A CA 1
ATOM 677 C C . LEU A 1 88 ? 6.402 4.046 5.897 1.00 81.31 88 LEU A C 1
ATOM 679 O O . LEU A 1 88 ? 5.923 3.049 6.435 1.00 81.31 88 LEU A O 1
ATOM 683 N N . MET A 1 89 ? 6.068 5.275 6.274 1.00 80.88 89 MET A N 1
ATOM 684 C CA . MET A 1 89 ? 4.947 5.560 7.161 1.00 80.88 89 MET A CA 1
ATOM 685 C C . MET A 1 89 ? 3.652 5.604 6.354 1.00 80.88 89 MET A C 1
ATOM 687 O O . MET A 1 89 ? 3.657 5.939 5.173 1.00 80.88 89 MET A O 1
ATOM 691 N N . VAL A 1 90 ? 2.526 5.305 6.994 1.00 79.25 90 VAL A N 1
ATOM 692 C CA . VAL A 1 90 ? 1.202 5.467 6.382 1.00 79.25 90 VAL A CA 1
ATOM 693 C C . VAL A 1 90 ? 0.528 6.675 7.013 1.00 79.25 90 VAL A C 1
ATOM 695 O O . VAL A 1 90 ? 0.297 6.703 8.221 1.00 79.25 90 VAL A O 1
ATOM 698 N N . ALA A 1 91 ? 0.195 7.664 6.190 1.00 80.94 91 ALA A N 1
ATOM 699 C CA . ALA A 1 91 ? -0.635 8.796 6.570 1.00 80.94 91 ALA A CA 1
ATOM 700 C C . ALA A 1 91 ? -2.050 8.632 6.008 1.00 80.94 91 ALA A C 1
ATOM 702 O O . ALA A 1 91 ? -2.276 7.939 5.016 1.00 80.94 91 ALA A O 1
ATOM 703 N N . ARG A 1 92 ? -3.012 9.282 6.660 1.00 79.44 92 ARG A N 1
ATOM 704 C CA . ARG A 1 92 ? -4.393 9.395 6.187 1.00 79.44 92 ARG A CA 1
ATOM 705 C C . ARG A 1 92 ? -4.588 10.760 5.532 1.00 79.44 92 ARG A C 1
ATOM 707 O O . ARG A 1 92 ? -4.034 11.737 6.034 1.00 79.44 92 ARG A O 1
ATOM 714 N N . VAL A 1 93 ? -5.380 10.788 4.463 1.00 73.75 93 VAL A N 1
ATOM 715 C CA . VAL A 1 93 ? -5.853 12.014 3.798 1.00 73.75 93 VAL A CA 1
ATOM 716 C C . VAL A 1 93 ? -7.268 12.341 4.266 1.00 73.75 93 VAL A C 1
ATOM 718 O O . VAL A 1 93 ? -8.047 11.3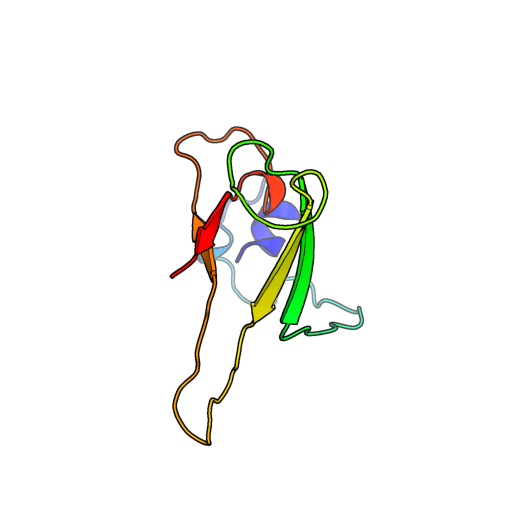85 4.511 1.00 73.75 93 VAL A O 1
#

Foldseek 3Di:
DQVVCVVCVPDPDPPVPDDPVPDDDDPDDDDDDQKDKDWDADCPDPDDDNRIDIDMFGWACADPNHHTDGQKDWDADPDPPDRDPVRTDIDGD